Protein AF-A0A4Z0PVZ5-F1 (afdb_monomer)

Secondary structure (DSSP, 8-state):
--GGGGS-HHHHTSTT-EEEEE-PPPTT--S---EEEEE-SS-EEEE-SS-HHHHHHHHHTT-

Sequence (63 aa):
ARALALLSDEGLSQPGIVVKTSSPQGEHERLPNPTLAETDGRITVKFHPWSIEAIVASEQAAH

Radius of gyration: 14.46 Å; Cα contacts (8 Å, |Δi|>4): 70; chains: 1; bounding box: 38×16×35 Å

Mean predicted aligned error: 4.06 Å

Structure (mmCIF, N/CA/C/O backbone):
data_AF-A0A4Z0PVZ5-F1
#
_entry.id   AF-A0A4Z0PVZ5-F1
#
loop_
_atom_site.group_PDB
_ato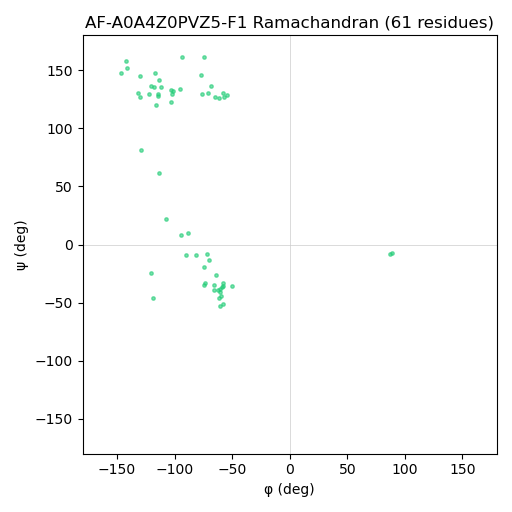m_site.id
_atom_site.type_symbol
_atom_site.label_atom_id
_atom_site.label_alt_id
_atom_site.label_comp_id
_atom_site.label_asym_id
_atom_site.label_entity_id
_atom_site.label_seq_id
_atom_site.pdbx_PDB_ins_code
_atom_site.Cartn_x
_atom_site.Cartn_y
_atom_site.Cartn_z
_atom_site.occupancy
_atom_site.B_iso_or_equiv
_atom_site.auth_seq_id
_atom_site.auth_comp_id
_atom_site.auth_asym_id
_atom_site.auth_atom_id
_atom_site.pdbx_PDB_model_num
ATOM 1 N N . ALA A 1 1 ? -10.594 -4.430 -11.794 1.00 52.62 1 ALA A N 1
ATOM 2 C CA . ALA A 1 1 ? -11.393 -3.710 -10.778 1.00 52.62 1 ALA A CA 1
ATOM 3 C C . ALA A 1 1 ? -10.461 -2.819 -9.958 1.00 52.62 1 ALA A C 1
ATOM 5 O O . ALA A 1 1 ? -9.313 -3.202 -9.766 1.00 52.62 1 ALA A O 1
ATOM 6 N N . ARG A 1 2 ? -10.896 -1.627 -9.529 1.00 81.94 2 ARG A N 1
ATOM 7 C CA . ARG A 1 2 ? -10.092 -0.732 -8.673 1.00 81.94 2 ARG A CA 1
ATOM 8 C C . ARG A 1 2 ? -10.019 -1.356 -7.271 1.00 81.94 2 ARG A C 1
ATOM 10 O O . ARG A 1 2 ? -11.066 -1.737 -6.769 1.00 81.94 2 ARG A O 1
ATOM 17 N N . ALA A 1 3 ? -8.834 -1.475 -6.663 1.00 89.62 3 ALA A N 1
ATOM 18 C CA . ALA A 1 3 ? -8.623 -2.239 -5.419 1.00 89.62 3 ALA A CA 1
ATOM 19 C C . ALA A 1 3 ? -9.608 -1.897 -4.281 1.00 89.62 3 ALA A C 1
ATOM 21 O O . ALA A 1 3 ? -10.071 -2.793 -3.592 1.00 89.62 3 ALA A O 1
ATOM 22 N N . LEU A 1 4 ? -10.008 -0.627 -4.153 1.00 90.94 4 LEU A N 1
ATOM 23 C CA . LEU A 1 4 ? -10.998 -0.178 -3.166 1.00 90.94 4 LEU A CA 1
ATOM 24 C C . LEU A 1 4 ? -12.355 -0.896 -3.286 1.00 90.94 4 LEU A C 1
ATOM 26 O O . LEU A 1 4 ? -12.999 -1.142 -2.281 1.00 90.94 4 LEU A O 1
ATOM 30 N N . ALA A 1 5 ? -12.773 -1.269 -4.498 1.00 92.81 5 ALA A N 1
ATOM 31 C CA . ALA A 1 5 ? -14.039 -1.968 -4.728 1.00 92.81 5 ALA A CA 1
ATOM 32 C C . ALA A 1 5 ? -14.033 -3.428 -4.237 1.00 92.81 5 ALA A C 1
ATOM 34 O O . ALA A 1 5 ? -15.067 -4.086 -4.284 1.00 92.81 5 ALA A O 1
ATOM 35 N N . LEU A 1 6 ? -12.872 -3.951 -3.827 1.00 92.81 6 LEU A N 1
ATOM 36 C CA . LEU A 1 6 ? -12.738 -5.282 -3.230 1.00 92.81 6 LEU A CA 1
ATOM 37 C C . LEU A 1 6 ? -12.885 -5.248 -1.702 1.00 92.81 6 LEU A C 1
ATOM 39 O O . LEU A 1 6 ? -12.941 -6.308 -1.083 1.00 92.81 6 LEU A O 1
ATOM 43 N N . LEU A 1 7 ? -12.917 -4.055 -1.102 1.00 93.19 7 LEU A N 1
ATOM 44 C CA . LEU A 1 7 ? -13.025 -3.863 0.339 1.00 93.19 7 LEU A CA 1
ATOM 45 C C . LEU A 1 7 ? -14.496 -3.650 0.704 1.00 93.19 7 LEU A C 1
ATOM 47 O O . LEU A 1 7 ? -15.194 -2.893 0.030 1.00 93.19 7 LEU A O 1
ATOM 51 N N . SER A 1 8 ? -14.980 -4.332 1.744 1.00 95.31 8 SER A N 1
ATOM 52 C CA . SER A 1 8 ? -16.361 -4.170 2.202 1.00 95.31 8 SER A CA 1
ATOM 53 C C . SER A 1 8 ? -16.528 -2.876 2.997 1.00 95.31 8 SER A C 1
ATOM 55 O O . SER A 1 8 ? -15.645 -2.487 3.763 1.00 95.31 8 SER A O 1
ATOM 57 N N . ASP A 1 9 ? -17.694 -2.241 2.873 1.00 95.38 9 ASP A N 1
ATOM 58 C CA . ASP A 1 9 ? -18.022 -1.036 3.648 1.00 95.38 9 ASP A CA 1
ATOM 59 C C . ASP A 1 9 ? -17.962 -1.301 5.160 1.00 95.38 9 ASP A C 1
ATOM 61 O O . ASP A 1 9 ? -17.488 -0.464 5.926 1.00 95.38 9 ASP A O 1
ATOM 65 N N . GLU A 1 10 ? -18.381 -2.497 5.588 1.00 96.69 10 GLU A N 1
ATOM 66 C CA . GLU A 1 10 ? -18.270 -2.944 6.978 1.00 96.69 10 GLU A CA 1
ATOM 67 C C . GLU A 1 10 ? -16.812 -2.923 7.454 1.00 96.69 10 GLU A C 1
ATOM 69 O O . GLU A 1 10 ? -16.522 -2.317 8.485 1.00 96.69 10 GLU A O 1
ATOM 74 N N . GLY A 1 11 ? -15.890 -3.528 6.696 1.00 93.56 11 GLY A N 1
ATOM 75 C CA . GLY A 1 11 ? -14.468 -3.569 7.039 1.00 93.56 11 GLY A CA 1
ATOM 76 C C . GLY A 1 11 ? -13.851 -2.174 7.104 1.00 93.56 11 GLY A C 1
ATOM 77 O O . GLY A 1 11 ? -13.213 -1.826 8.096 1.00 93.56 11 GLY A O 1
ATOM 78 N N . LEU A 1 12 ? -14.135 -1.338 6.102 1.00 94.56 12 LEU A N 1
ATOM 79 C CA . LEU A 1 12 ? -13.645 0.043 6.035 1.00 94.56 12 LEU A CA 1
ATOM 80 C C . LEU A 1 12 ? -14.169 0.934 7.167 1.00 94.56 12 LEU A C 1
ATOM 82 O O . LEU A 1 12 ? -13.520 1.917 7.523 1.00 94.56 12 LEU A O 1
ATOM 86 N N . SER A 1 13 ? -15.337 0.611 7.724 1.00 95.31 13 SER A N 1
ATOM 87 C CA . SER A 1 13 ? -15.933 1.355 8.836 1.00 95.31 13 SER A CA 1
ATOM 88 C C . SER A 1 13 ? -15.364 0.983 10.211 1.00 95.31 13 SER A C 1
ATOM 90 O O . SER A 1 13 ? -15.662 1.668 11.195 1.00 95.31 13 SER A O 1
ATOM 92 N N . GLN A 1 14 ? -14.551 -0.078 10.313 1.00 97.31 14 GLN A N 1
ATOM 93 C CA . GLN A 1 14 ? -14.024 -0.523 11.600 1.00 97.31 14 GLN A CA 1
ATOM 94 C C . GLN A 1 14 ? -13.015 0.483 12.187 1.00 97.31 14 GLN A C 1
ATOM 96 O O . GLN A 1 14 ? -12.119 0.962 11.484 1.00 97.31 14 GLN A O 1
ATOM 101 N N . PRO A 1 15 ? -13.095 0.788 13.498 1.00 97.06 15 PRO A N 1
ATOM 102 C CA . PRO A 1 15 ? -12.134 1.666 14.152 1.00 97.06 15 PRO A CA 1
ATOM 103 C C . PRO A 1 15 ? -10.699 1.149 14.016 1.00 97.06 15 PRO A C 1
ATOM 105 O O . PRO A 1 15 ? -10.410 -0.003 14.330 1.00 97.06 15 PRO A O 1
ATOM 108 N N . GLY A 1 16 ? -9.787 2.025 13.597 1.00 95.75 16 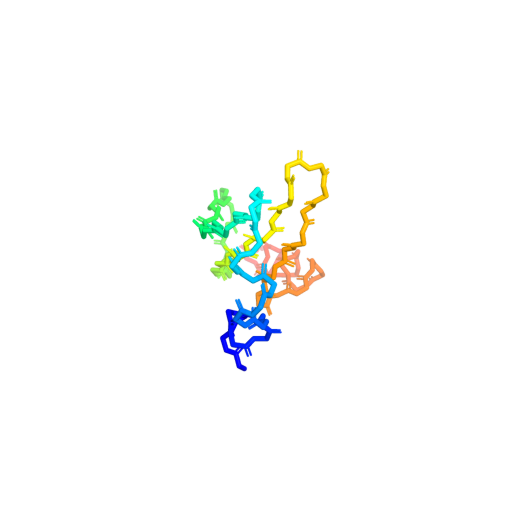GLY A N 1
ATOM 109 C CA . GLY A 1 16 ? -8.371 1.687 13.431 1.00 95.75 16 GLY A CA 1
ATOM 110 C C . GLY A 1 16 ? -8.003 1.132 12.054 1.00 95.75 16 GLY A C 1
ATOM 111 O O . GLY A 1 16 ? -6.810 1.037 11.768 1.00 95.75 16 GLY A O 1
ATOM 112 N N . ILE A 1 17 ? -8.980 0.851 11.183 1.00 97.25 17 ILE A N 1
ATOM 113 C CA . ILE A 1 17 ? -8.714 0.562 9.773 1.00 97.25 17 ILE A CA 1
ATOM 114 C C . ILE A 1 17 ? -8.414 1.863 9.029 1.00 97.25 17 ILE A C 1
ATOM 116 O O . ILE A 1 17 ? -9.142 2.852 9.123 1.00 97.25 17 ILE A O 1
ATOM 120 N N . VAL A 1 18 ? -7.304 1.869 8.293 1.00 96.62 18 VAL A N 1
ATOM 121 C CA . VAL A 1 18 ? -6.844 3.021 7.517 1.00 96.62 18 VAL A CA 1
ATOM 122 C C . VAL A 1 18 ? -6.481 2.583 6.108 1.00 96.62 18 VAL A C 1
ATOM 124 O O . VAL A 1 18 ? -5.676 1.672 5.916 1.00 96.62 18 VAL A O 1
ATOM 127 N N . VAL A 1 19 ? -7.008 3.305 5.119 1.00 95.56 19 VAL A N 1
ATOM 128 C CA . VAL A 1 19 ? -6.630 3.157 3.711 1.00 95.56 19 VAL A CA 1
ATOM 129 C C . VAL A 1 19 ? -5.704 4.297 3.300 1.00 95.56 19 VAL A C 1
ATOM 131 O O . VAL A 1 19 ? -5.966 5.467 3.582 1.00 95.56 19 VAL A O 1
ATOM 134 N N . LYS A 1 20 ? -4.607 3.964 2.619 1.00 95.31 20 LYS A N 1
ATOM 135 C CA . LYS A 1 20 ? -3.631 4.916 2.079 1.00 95.31 20 LYS A CA 1
ATOM 136 C C . LYS A 1 20 ? -3.360 4.608 0.616 1.00 95.31 20 LYS A C 1
ATOM 138 O O . LYS A 1 20 ? -3.305 3.449 0.213 1.00 95.31 20 LYS A O 1
ATOM 143 N N . THR A 1 21 ? -3.135 5.653 -0.167 1.00 94.25 21 THR A N 1
ATOM 144 C CA . THR A 1 21 ? -2.685 5.533 -1.554 1.00 94.25 21 THR A CA 1
ATOM 145 C C . THR A 1 21 ? -1.325 6.189 -1.707 1.00 94.25 21 THR A C 1
ATOM 147 O O . THR A 1 21 ? -1.123 7.305 -1.228 1.00 94.25 21 THR A O 1
ATOM 150 N N . SER A 1 22 ? -0.411 5.524 -2.400 1.00 93.50 22 SER A N 1
ATOM 151 C CA . SER A 1 22 ? 0.888 6.077 -2.776 1.00 93.50 22 SER A CA 1
ATOM 152 C C . SER A 1 22 ? 1.278 5.599 -4.170 1.00 93.50 22 SER A C 1
ATOM 154 O O . SER A 1 22 ? 0.796 4.572 -4.632 1.00 93.50 22 SER A O 1
ATOM 156 N N . SER A 1 23 ? 2.167 6.328 -4.834 1.00 87.75 23 SER A N 1
ATOM 157 C CA . SER A 1 23 ? 2.787 5.907 -6.094 1.00 87.75 23 SER A CA 1
ATOM 158 C C . SER A 1 23 ? 4.298 6.072 -5.933 1.00 87.75 23 SER A C 1
ATOM 160 O O . SER A 1 23 ? 4.816 7.141 -6.250 1.00 87.75 23 SER A O 1
ATOM 162 N N . PRO A 1 24 ? 4.986 5.107 -5.294 1.00 82.31 24 PRO A N 1
ATOM 163 C CA . PRO A 1 24 ? 6.423 5.209 -5.063 1.00 82.31 24 PRO A CA 1
ATOM 164 C C . PRO A 1 24 ? 7.170 5.194 -6.399 1.00 82.31 24 PRO A C 1
ATOM 166 O O . PRO A 1 24 ? 6.977 4.273 -7.180 1.00 82.31 24 PRO A O 1
ATOM 169 N N . GLN A 1 25 ? 8.031 6.187 -6.627 1.00 85.38 25 GLN A N 1
ATOM 170 C CA . GLN A 1 25 ? 8.848 6.303 -7.835 1.00 85.38 25 GLN A CA 1
ATOM 171 C C . GLN A 1 25 ? 10.294 5.888 -7.533 1.00 85.38 25 GLN A C 1
ATOM 173 O O . GLN A 1 25 ? 10.929 6.456 -6.642 1.00 85.38 25 GLN A O 1
ATOM 178 N N . GLY A 1 26 ? 10.805 4.893 -8.261 1.00 83.12 26 GLY A N 1
ATOM 179 C CA . GLY A 1 26 ? 12.213 4.473 -8.224 1.00 83.12 26 GLY A CA 1
ATOM 180 C C . GLY A 1 26 ? 13.054 5.154 -9.310 1.00 83.12 26 GLY A C 1
ATOM 181 O O . GLY A 1 26 ? 12.508 5.633 -10.302 1.00 83.12 26 GLY A O 1
ATOM 182 N N . GLU A 1 27 ? 14.386 5.170 -9.163 1.00 85.75 27 GLU A N 1
ATOM 183 C CA . GLU A 1 27 ? 15.293 5.822 -10.132 1.00 85.75 27 GLU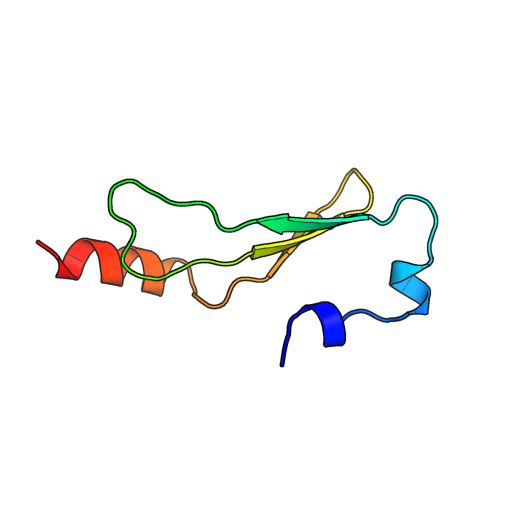 A CA 1
ATOM 184 C C . GLU A 1 27 ? 15.155 5.276 -11.563 1.00 85.75 27 GLU A C 1
ATOM 186 O O . GLU A 1 27 ? 15.217 6.029 -12.534 1.00 85.75 27 GLU A O 1
ATOM 191 N N . HIS A 1 28 ? 14.912 3.973 -11.704 1.00 85.38 28 HIS A N 1
ATOM 192 C CA . HIS A 1 28 ? 14.731 3.316 -12.998 1.00 85.38 28 HIS A CA 1
ATOM 193 C C . HIS A 1 28 ? 13.280 2.922 -13.274 1.00 85.38 28 HIS A C 1
ATOM 195 O O . HIS A 1 28 ? 13.048 2.070 -14.125 1.00 85.38 28 HIS A O 1
ATOM 201 N N . GLU A 1 29 ? 12.298 3.551 -12.617 1.00 87.31 29 GLU A N 1
ATOM 202 C CA . GLU A 1 29 ? 10.890 3.210 -12.837 1.00 87.31 29 GLU A CA 1
ATOM 203 C C . GLU A 1 29 ? 10.534 3.310 -14.336 1.00 87.31 29 GLU A C 1
ATOM 205 O O . GLU A 1 29 ? 10.838 4.298 -15.016 1.00 87.31 29 GLU A O 1
ATOM 210 N N . ARG A 1 30 ? 9.929 2.243 -14.869 1.00 89.94 30 ARG A N 1
ATOM 211 C CA . ARG A 1 30 ? 9.395 2.168 -16.244 1.00 89.94 30 ARG A CA 1
ATOM 212 C C . ARG A 1 30 ? 7.902 1.874 -16.275 1.00 89.94 30 ARG A C 1
ATOM 214 O O . ARG A 1 30 ? 7.225 2.232 -17.236 1.00 89.94 30 ARG A O 1
ATOM 221 N N . LEU A 1 31 ? 7.390 1.249 -15.219 1.00 91.81 31 LEU A N 1
ATOM 222 C CA . LEU A 1 31 ? 5.983 0.931 -15.038 1.00 91.81 31 LEU A CA 1
ATOM 223 C C . LEU A 1 31 ? 5.451 1.691 -13.820 1.00 91.81 31 LEU A C 1
ATOM 225 O O . LEU A 1 31 ? 5.937 1.439 -12.719 1.00 91.81 31 LEU A O 1
ATOM 229 N N . PRO A 1 32 ? 4.4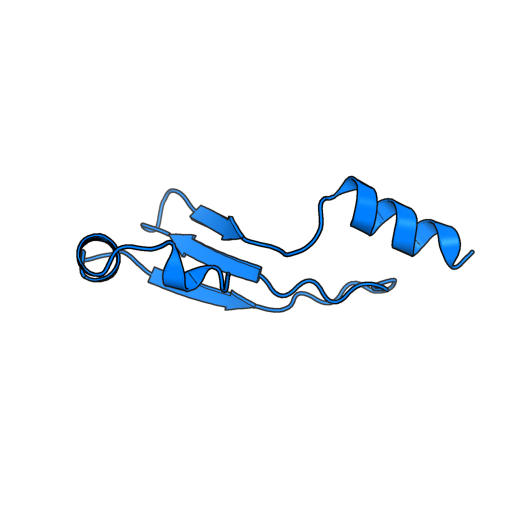39 2.569 -13.976 1.00 91.31 32 PRO A N 1
ATOM 230 C CA . PRO A 1 32 ? 3.815 3.227 -12.836 1.00 91.31 32 PRO A CA 1
ATOM 231 C C . PRO A 1 32 ? 3.272 2.191 -11.854 1.00 91.31 32 PRO A C 1
ATOM 233 O O . PRO A 1 32 ? 2.483 1.324 -12.254 1.00 91.31 32 PRO A O 1
ATOM 236 N N . ASN A 1 33 ? 3.652 2.303 -10.580 1.00 92.19 33 ASN A N 1
ATOM 237 C CA . ASN A 1 33 ? 3.253 1.353 -9.541 1.00 92.19 33 ASN A CA 1
ATOM 238 C C . ASN A 1 33 ? 2.331 1.968 -8.461 1.00 92.19 33 ASN A C 1
ATOM 240 O O . ASN A 1 33 ? 2.692 2.010 -7.278 1.00 92.19 33 ASN A O 1
ATOM 244 N N . PRO A 1 34 ? 1.129 2.471 -8.823 1.00 94.38 34 PRO A N 1
ATOM 245 C CA . PRO A 1 34 ? 0.191 2.989 -7.838 1.00 94.38 34 PRO A CA 1
ATOM 246 C C . PRO A 1 34 ? -0.218 1.872 -6.877 1.00 94.38 34 PRO A C 1
ATOM 248 O O . PRO A 1 34 ? -0.690 0.810 -7.282 1.00 94.38 34 PRO A O 1
ATOM 251 N N . THR A 1 35 ? -0.048 2.140 -5.591 1.00 94.50 35 THR A N 1
ATOM 252 C CA . THR A 1 35 ? -0.288 1.203 -4.503 1.00 94.50 35 THR A CA 1
ATOM 253 C C . THR A 1 35 ? -1.445 1.691 -3.638 1.00 94.50 35 THR A C 1
ATOM 255 O O . THR A 1 35 ? -1.440 2.825 -3.152 1.00 94.50 35 THR A O 1
ATOM 258 N N . LEU A 1 36 ? -2.425 0.818 -3.406 1.00 96.19 36 LEU A N 1
ATOM 259 C CA . LEU A 1 36 ? -3.432 0.989 -2.357 1.00 96.19 36 LEU A CA 1
ATOM 260 C C . LEU A 1 36 ? -3.065 0.086 -1.183 1.00 96.19 36 LEU A C 1
ATOM 262 O O . LEU A 1 36 ? -2.819 -1.101 -1.379 1.00 96.19 36 LEU A O 1
ATOM 266 N N . ALA A 1 37 ? -3.023 0.643 0.020 1.00 96.38 37 ALA A N 1
ATOM 267 C CA . ALA A 1 37 ? -2.711 -0.077 1.243 1.00 96.38 37 ALA A CA 1
ATOM 268 C C . ALA A 1 37 ? -3.859 0.061 2.243 1.00 96.38 37 ALA A C 1
ATOM 270 O O . ALA A 1 37 ? -4.273 1.181 2.535 1.00 96.38 37 ALA A O 1
ATOM 271 N N . GLU A 1 38 ? -4.323 -1.054 2.792 1.00 96.69 38 GLU A N 1
ATOM 272 C CA . GLU A 1 38 ? -5.237 -1.105 3.935 1.00 96.69 38 GLU A CA 1
ATOM 273 C C . GLU A 1 38 ? -4.484 -1.676 5.138 1.00 96.69 38 GLU A C 1
ATOM 275 O O . GLU A 1 38 ? -3.720 -2.637 5.000 1.00 96.69 38 GLU A O 1
ATOM 280 N N . THR A 1 39 ? -4.651 -1.069 6.311 1.00 97.50 39 THR A N 1
ATOM 281 C CA . THR A 1 39 ? -3.960 -1.497 7.529 1.00 97.50 39 THR A CA 1
ATOM 282 C C . THR A 1 39 ? -4.799 -1.300 8.783 1.00 97.50 39 THR A C 1
ATOM 284 O O . THR A 1 39 ? -5.528 -0.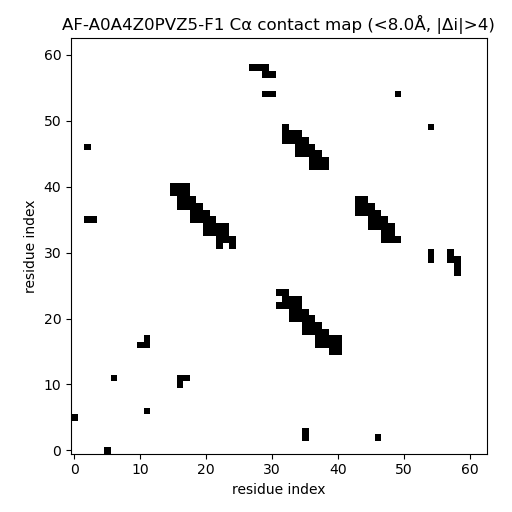318 8.885 1.00 97.50 39 THR A O 1
ATOM 287 N N . ASP A 1 40 ? -4.617 -2.194 9.757 1.00 97.12 40 ASP A N 1
ATOM 288 C CA . ASP A 1 40 ? -5.114 -2.082 11.139 1.00 97.12 40 ASP A CA 1
ATOM 289 C C . ASP A 1 40 ? -4.066 -1.480 12.108 1.00 97.12 40 ASP A C 1
ATOM 291 O O . ASP A 1 40 ? -4.225 -1.500 13.329 1.00 97.12 40 ASP A O 1
ATOM 295 N N . GLY A 1 41 ? -2.937 -0.995 11.577 1.00 96.31 41 GLY A N 1
ATOM 296 C CA . GLY A 1 41 ? -1.792 -0.506 12.348 1.00 96.31 41 GLY A CA 1
ATOM 297 C C . GLY A 1 41 ? -0.766 -1.577 12.742 1.00 96.31 41 GLY A C 1
ATOM 298 O O . GLY A 1 41 ? 0.310 -1.219 13.224 1.00 96.31 41 GLY A O 1
ATOM 299 N N . ARG A 1 42 ? -1.044 -2.866 12.513 1.00 97.44 42 ARG A N 1
ATOM 300 C CA . ARG A 1 42 ? -0.109 -3.986 12.742 1.00 97.44 42 ARG A CA 1
ATOM 301 C C . ARG A 1 42 ? 0.198 -4.751 11.460 1.00 97.44 42 ARG A C 1
ATOM 303 O O . ARG A 1 42 ? 1.359 -5.035 11.176 1.00 97.44 42 ARG A O 1
ATOM 310 N N . ILE A 1 43 ? -0.833 -5.071 10.691 1.00 97.31 43 ILE A N 1
ATOM 311 C CA . ILE A 1 43 ? -0.776 -5.784 9.419 1.00 97.31 43 ILE A CA 1
ATOM 312 C C . ILE A 1 43 ? -1.214 -4.817 8.318 1.00 97.31 43 ILE A C 1
ATOM 314 O O . ILE A 1 43 ? -2.095 -3.976 8.500 1.00 97.31 43 ILE A O 1
ATOM 318 N N . THR A 1 44 ? -0.556 -4.890 7.164 1.00 97.56 44 THR A N 1
ATOM 319 C CA . THR A 1 44 ? -0.898 -4.085 5.988 1.00 97.56 44 THR A CA 1
ATOM 320 C C . THR A 1 44 ? -1.012 -4.985 4.772 1.00 97.56 44 THR A C 1
ATOM 322 O O . THR A 1 44 ? -0.063 -5.698 4.443 1.00 97.56 44 THR A O 1
ATOM 325 N N . VAL A 1 45 ? -2.135 -4.894 4.068 1.00 96.31 45 VAL A N 1
ATOM 326 C CA . VAL A 1 45 ? -2.321 -5.518 2.755 1.00 96.31 45 VAL A CA 1
ATOM 327 C C . VAL A 1 45 ? -2.150 -4.443 1.689 1.00 96.31 45 VAL A C 1
ATOM 329 O O . VAL A 1 45 ? -2.696 -3.347 1.812 1.00 96.31 45 VAL A O 1
ATOM 332 N N . LYS A 1 46 ? -1.356 -4.738 0.655 1.00 95.81 46 LYS A N 1
ATOM 333 C CA . LYS A 1 46 ? -1.060 -3.808 -0.440 1.00 95.81 46 LYS A CA 1
ATOM 334 C C . LYS A 1 46 ? -1.500 -4.388 -1.775 1.00 95.81 46 LYS A C 1
ATOM 336 O O . LYS A 1 46 ? -1.229 -5.546 -2.073 1.00 95.81 46 LYS A O 1
ATOM 341 N N . PHE A 1 47 ? -2.122 -3.545 -2.587 1.00 95.44 47 PHE A N 1
ATOM 342 C CA . PHE A 1 47 ? -2.537 -3.846 -3.948 1.00 95.44 47 PHE A CA 1
ATOM 343 C C . PHE A 1 47 ? -1.749 -2.978 -4.917 1.00 95.44 47 PHE A C 1
ATOM 345 O O . PHE A 1 47 ? -1.721 -1.757 -4.770 1.00 95.44 47 PHE A O 1
ATOM 352 N N . HIS A 1 48 ? -1.169 -3.615 -5.925 1.00 94.38 48 HIS A N 1
ATOM 353 C CA . HIS A 1 48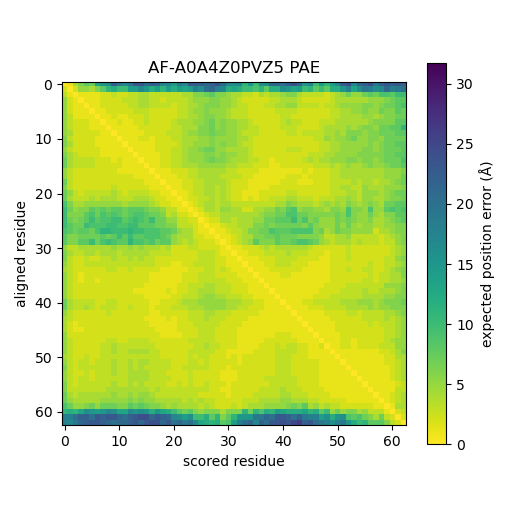 ? -0.425 -2.988 -7.010 1.00 94.38 48 HIS A CA 1
ATOM 354 C C . HIS A 1 48 ? -0.718 -3.708 -8.338 1.00 94.38 48 HIS A C 1
ATOM 356 O O . HIS A 1 48 ? -1.039 -4.901 -8.318 1.00 94.38 48 HIS A O 1
ATOM 362 N N . PRO A 1 49 ? -0.633 -3.012 -9.484 1.00 93.94 49 PRO A N 1
ATOM 363 C CA . PRO A 1 49 ? -1.019 -3.567 -10.784 1.00 93.94 49 PRO A CA 1
ATOM 364 C C . PRO A 1 49 ? -0.028 -4.583 -11.363 1.00 93.94 49 PRO A C 1
ATOM 366 O O . PRO A 1 49 ? -0.409 -5.354 -12.242 1.00 93.94 49 PRO A O 1
ATOM 369 N N . TRP A 1 50 ? 1.217 -4.594 -10.887 1.00 93.75 50 TRP A N 1
ATOM 370 C CA . TRP A 1 50 ? 2.291 -5.412 -11.446 1.00 93.75 50 TRP A CA 1
ATOM 371 C C . TRP A 1 50 ? 2.791 -6.432 -10.432 1.00 93.75 50 TRP A C 1
ATOM 373 O O . TRP A 1 50 ? 2.810 -6.168 -9.230 1.00 93.75 50 TRP A O 1
ATOM 383 N N . SER A 1 51 ? 3.222 -7.591 -10.926 1.00 95.25 51 SER A N 1
ATOM 384 C CA . SER A 1 51 ? 4.038 -8.492 -10.119 1.00 95.25 51 SER A CA 1
ATOM 385 C C . SER A 1 51 ? 5.459 -7.938 -9.997 1.00 95.25 51 SER A C 1
ATOM 387 O O . SER A 1 51 ? 5.889 -7.102 -10.799 1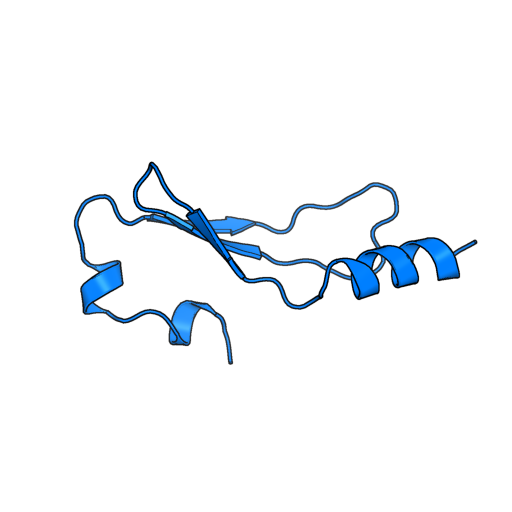.00 95.25 51 SER A O 1
ATOM 389 N N . ILE A 1 52 ? 6.207 -8.421 -9.007 1.00 93.19 52 ILE A N 1
ATOM 390 C CA . ILE A 1 52 ? 7.605 -8.017 -8.826 1.00 93.19 52 ILE A CA 1
ATOM 391 C C . ILE A 1 52 ? 8.451 -8.430 -10.035 1.00 93.19 52 ILE A C 1
ATOM 393 O O . ILE A 1 52 ? 9.275 -7.650 -10.502 1.00 93.19 52 ILE A O 1
ATOM 397 N N . GLU A 1 53 ? 8.207 -9.612 -10.597 1.00 95.75 53 GLU A N 1
ATOM 398 C CA . GLU A 1 53 ? 8.905 -10.105 -11.785 1.00 95.75 53 GLU A CA 1
ATOM 399 C C . GLU A 1 53 ? 8.686 -9.189 -12.995 1.00 95.75 53 GLU A C 1
ATOM 401 O O . GLU A 1 53 ? 9.635 -8.899 -13.722 1.00 95.75 53 GLU A O 1
ATOM 406 N N . ALA A 1 54 ? 7.460 -8.686 -13.192 1.00 95.12 54 ALA A N 1
ATOM 407 C CA . ALA A 1 54 ? 7.152 -7.747 -14.270 1.00 95.12 54 ALA A CA 1
ATOM 408 C C . ALA A 1 54 ? 7.863 -6.397 -14.084 1.00 95.12 54 ALA A C 1
ATOM 410 O O . ALA A 1 54 ? 8.364 -5.828 -15.056 1.00 95.12 54 ALA A O 1
ATOM 411 N N . ILE A 1 55 ? 7.941 -5.904 -12.843 1.00 92.19 55 ILE A N 1
ATOM 412 C CA . ILE A 1 55 ? 8.684 -4.681 -12.509 1.00 92.19 55 ILE A CA 1
ATOM 413 C C . ILE A 1 55 ? 10.167 -4.865 -12.856 1.00 92.19 55 ILE A C 1
ATOM 415 O O . ILE A 1 55 ? 10.702 -4.087 -13.644 1.00 92.19 55 ILE A O 1
ATOM 419 N N . VAL A 1 56 ? 10.797 -5.939 -12.369 1.00 92.69 56 VAL A N 1
ATOM 420 C CA . VAL A 1 56 ? 12.221 -6.227 -12.623 1.00 92.69 56 VAL A CA 1
ATOM 421 C C . VAL A 1 56 ? 12.509 -6.378 -14.120 1.00 92.69 56 VAL A C 1
ATOM 423 O O . VAL A 1 56 ? 13.473 -5.803 -14.625 1.00 92.69 56 VAL A O 1
ATOM 426 N N . ALA A 1 57 ? 11.659 -7.098 -14.857 1.00 93.94 57 ALA A N 1
ATOM 427 C CA . ALA A 1 57 ? 11.812 -7.249 -16.304 1.00 93.94 57 ALA A CA 1
ATOM 428 C C . ALA A 1 57 ? 11.743 -5.898 -17.041 1.00 93.94 57 ALA A C 1
ATOM 430 O O . ALA A 1 57 ? 12.497 -5.671 -17.988 1.00 93.94 57 ALA A O 1
ATOM 431 N N . SER A 1 58 ? 10.873 -4.983 -16.596 1.00 92.62 58 SER A N 1
ATOM 432 C CA . SER A 1 58 ? 10.740 -3.652 -17.201 1.00 92.62 58 SER A CA 1
ATOM 433 C C . SER A 1 58 ? 11.985 -2.779 -17.017 1.00 92.62 58 SER A C 1
ATOM 435 O O . SER A 1 58 ? 12.342 -2.024 -17.920 1.00 92.62 58 SER A O 1
ATOM 437 N N . GLU A 1 59 ? 12.671 -2.910 -15.881 1.00 92.00 59 GLU A N 1
ATOM 438 C CA . GLU A 1 59 ? 13.892 -2.161 -15.572 1.00 92.00 59 GLU A CA 1
ATOM 439 C C . GLU A 1 59 ? 15.095 -2.699 -16.361 1.00 92.00 59 GLU A C 1
ATOM 441 O O . GLU A 1 59 ? 15.932 -1.922 -16.816 1.00 92.00 59 GLU A O 1
ATOM 446 N N . GLN A 1 60 ? 15.152 -4.016 -16.587 1.00 90.62 60 GLN A N 1
ATOM 447 C CA . GLN A 1 60 ? 16.220 -4.674 -17.350 1.00 90.62 60 GLN A CA 1
ATOM 448 C C . GLN A 1 60 ? 16.125 -4.440 -18.864 1.00 90.62 60 GLN A C 1
ATOM 450 O O . GLN A 1 60 ? 17.151 -4.355 -19.529 1.00 90.62 60 GLN A O 1
ATOM 455 N N . ALA A 1 61 ? 14.915 -4.318 -19.418 1.00 80.31 61 ALA A N 1
ATOM 456 C CA . ALA A 1 61 ? 14.710 -4.096 -20.854 1.00 80.31 61 ALA A CA 1
ATOM 457 C C . ALA A 1 61 ? 15.145 -2.700 -21.340 1.00 80.31 61 ALA A C 1
ATOM 459 O O . ALA A 1 61 ? 15.223 -2.462 -22.543 1.00 80.31 61 ALA A O 1
ATOM 460 N N . ALA A 1 62 ? 15.394 -1.765 -20.421 1.00 66.25 62 ALA A N 1
ATOM 461 C CA . ALA A 1 62 ? 15.837 -0.408 -20.730 1.00 66.25 62 ALA A CA 1
ATOM 462 C C . ALA A 1 62 ? 17.371 -0.269 -20.828 1.00 66.25 62 ALA A C 1
ATOM 464 O O . ALA A 1 62 ? 17.865 0.860 -20.866 1.00 66.25 62 ALA A O 1
ATOM 465 N N . HIS A 1 63 ? 18.095 -1.392 -20.828 1.00 55.56 63 HIS A N 1
ATOM 466 C CA . HIS A 1 63 ? 19.553 -1.486 -20.812 1.00 55.56 63 HIS A CA 1
ATOM 467 C C . 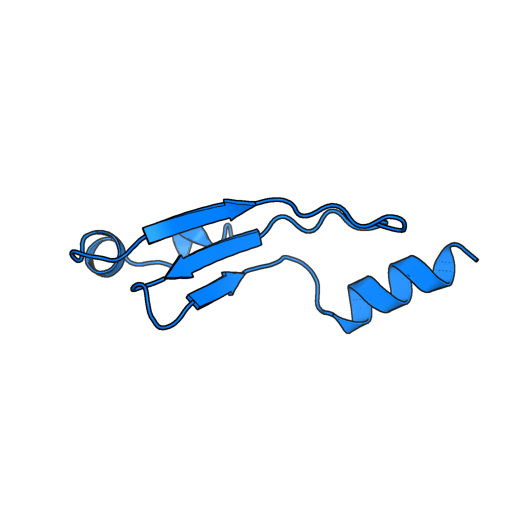HIS A 1 63 ? 20.110 -2.053 -22.122 1.00 55.56 63 HIS A C 1
ATOM 469 O O . HIS A 1 63 ? 21.263 -1.686 -22.452 1.00 55.56 63 HIS A O 1
#

Foldseek 3Di:
DPVVVVDDPVRCPDPQKDKDWDFDDDPQFPDTWIWIWIDSVPDIDIDTPDDPVRRVVRSVVVD

Nearest PDB structures (foldseek):
  4tma-assembly1_B  TM=4.774E-01  e=6.517E-01  Escherichia coli str. K-12 substr. MC4100
  1whq-assembly1_A  TM=4.798E-01  e=4.119E+00  Mus musculus
  5cux-assembly1_A  TM=4.492E-01  e=2.679E+00  Trypanosoma cruzi
  5c5v-assembly1_A  TM=4.158E-01  e=4.119E+00  Trypanosoma brucei brucei TREU927
  5cuy-assembly1_C  TM=3.899E-01  e=2.679E+00  Trypanosoma brucei brucei TREU927

pLDDT: mean 91.37, std 8.6, range [52.62, 97.56]

Solvent-accessible surface area (backbone atoms only — not comparable to full-atom values): 4085 Å² total; per-residue (Å²): 132,66,72,73,79,77,56,54,71,71,61,65,68,38,89,65,48,44,79,48,77,50,65,74,83,56,100,65,65,74,67,91,49,54,32,44,34,44,26,64,86,84,58,72,53,76,46,57,90,63,56,70,68,57,53,53,52,50,49,59,73,78,112

InterPro domains:
  IPR010393 Protein of unknown function DUF991, YecM-like [PF06185] (3-59)
  IPR010393 Protein of unknown function DUF991, YecM-like [PTHR37519] (10-61)
  IPR029068 Glyoxalase/Bleomycin resistance protein/Dihydroxybiphenyl dioxygenase [G3DSA:3.10.180.10] (1-62)
  IPR029068 Glyoxalase/Bleomycin resistance protein/Dihydroxybiphenyl dioxygenase [SSF54593] (4-60)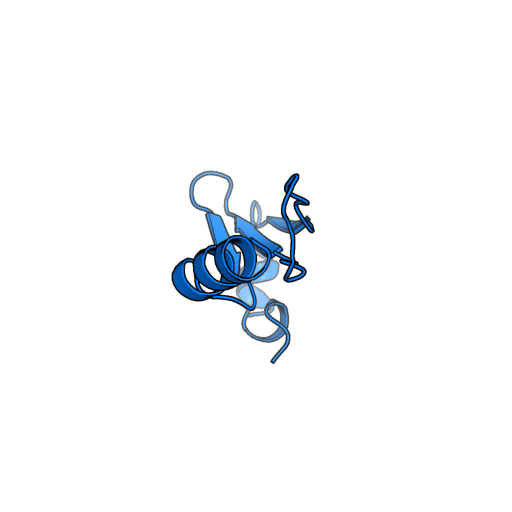

Organism: NCBI:txid436295